Protein AF-A0A4Q5QZN5-F1 (afdb_monomer)

Radius of gyration: 30.24 Å; Cα contacts (8 Å, |Δi|>4): 70; chains: 1; bounding box: 46×25×93 Å

Nearest PDB structures (foldseek):
  8pv3-assembly1_Cg  TM=3.452E-01  e=2.724E+00  Thermochaetoides thermophila DSM 1495
  8i9r-assembly1_Cx  TM=2.740E-01  e=1.418E+00  Thermochaetoides thermophila DSM 1495
  5by8-assembly1_B  TM=2.712E-01  e=5.231E+00  Aspergillus nidulans FGSC A4

Sequence (103 aa):
MKKNLLIISAVITSIFIVVSCSTTQPDKQALTEITKDSLERRGEYLVAMMGCNDCHTPMKMTPQGPAKDLDRMLSGHPAEMPVFPFDTSTTKNWVLFNMSGTA

Foldseek 3Di:
DVVVVVVVVVVVVVVVVVVVVPPPPVPPPVPPPCDPVVVVVVVVVCCVPVCLQQAQFFWDQDPVGTDGDPVRGSVADDPPDDDDDDPPVQVVPDDDADPRSGD

Mean predicted aligned error: 12.54 Å

Secondary structure (DSSP, 8-state):
-HHHHHHHHHHHHHHHHHHHHH-------------HHHHHHHHHHHHHHTTHHHHHS-EEEETTEEEE-GGGTT--S-TTS------TTGGGT-----TTS--

Solvent-accessible surface area (backbone atoms only — not comparable to full-atom values): 6303 Å² total; per-residue (Å²): 111,69,70,60,53,52,52,51,52,52,50,53,53,51,51,52,54,54,52,61,70,63,68,63,68,78,76,76,65,72,75,72,75,87,40,71,68,58,50,50,53,50,48,52,51,48,51,67,72,68,52,51,53,65,52,20,17,27,42,40,82,48,100,92,40,76,40,73,31,72,96,40,58,66,64,31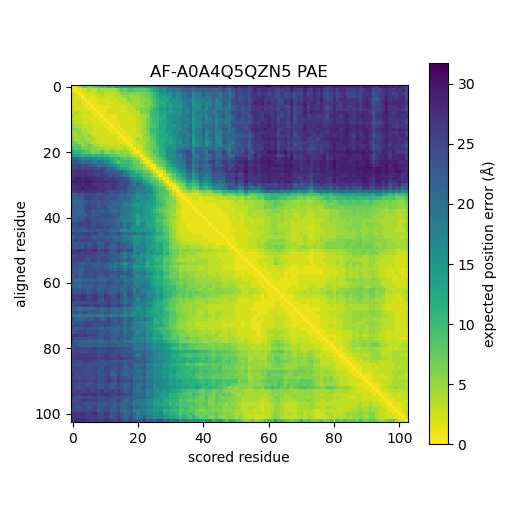,55,59,87,86,58,79,84,70,93,71,67,70,76,53,61,77,83,44,89,68,61,42,97,35,44,23,83

pLDDT: mean 86.09, std 10.44, range [54.97, 97.69]

Structure (mmCIF, N/CA/C/O backbone):
data_AF-A0A4Q5QZN5-F1
#
_entry.id   AF-A0A4Q5QZN5-F1
#
loop_
_atom_site.group_PDB
_atom_site.id
_atom_site.type_symbol
_atom_site.label_atom_id
_atom_site.label_alt_id
_atom_site.label_comp_id
_atom_site.label_asym_id
_atom_site.label_entity_id
_atom_site.label_seq_id
_atom_site.pdbx_PDB_ins_code
_atom_site.Cartn_x
_atom_site.Cartn_y
_atom_site.Cartn_z
_atom_site.occupancy
_atom_site.B_iso_or_equiv
_atom_site.auth_seq_id
_atom_site.auth_comp_id
_atom_site.auth_asym_id
_atom_site.auth_atom_id
_atom_site.pdbx_PDB_model_num
ATOM 1 N N . MET A 1 1 ? -4.689 8.653 75.729 1.00 61.62 1 MET A N 1
ATOM 2 C CA . MET A 1 1 ? -5.676 9.097 74.712 1.00 61.62 1 MET A CA 1
ATOM 3 C C . MET A 1 1 ? -5.047 9.329 73.336 1.00 61.62 1 MET A C 1
ATOM 5 O O . MET A 1 1 ? -5.487 8.693 72.391 1.00 61.62 1 MET A O 1
ATOM 9 N N . LYS A 1 2 ? -3.979 10.137 73.206 1.00 70.06 2 LYS A N 1
ATOM 10 C CA . LYS A 1 2 ? -3.307 10.412 71.912 1.00 70.06 2 LYS A CA 1
ATOM 11 C C . LYS A 1 2 ? -2.753 9.163 71.197 1.00 70.06 2 LYS A C 1
ATOM 13 O O . LYS A 1 2 ? -2.913 9.036 69.994 1.00 70.06 2 LYS A O 1
ATOM 18 N N . LYS A 1 3 ? -2.181 8.202 71.937 1.00 72.94 3 LYS A N 1
ATOM 19 C CA . LYS A 1 3 ? -1.687 6.923 71.384 1.00 72.94 3 LYS A CA 1
ATOM 20 C C . LYS A 1 3 ? -2.808 6.071 70.766 1.00 72.94 3 LYS A C 1
ATOM 22 O O . LYS A 1 3 ? -2.631 5.533 69.683 1.00 72.94 3 LYS A O 1
ATOM 27 N N . ASN A 1 4 ? -3.976 6.017 71.407 1.00 73.25 4 ASN A N 1
ATOM 28 C CA . ASN A 1 4 ? -5.136 5.288 70.884 1.00 73.25 4 ASN A CA 1
ATOM 29 C C . ASN A 1 4 ? -5.721 6.001 69.653 1.00 73.25 4 ASN A C 1
ATOM 31 O O . ASN A 1 4 ? -6.114 5.337 68.704 1.00 73.25 4 ASN A O 1
ATOM 35 N N . LEU A 1 5 ? -5.697 7.340 69.629 1.00 80.06 5 LEU A N 1
ATOM 36 C CA . LEU A 1 5 ? -6.122 8.137 68.473 1.00 80.06 5 LEU A CA 1
ATOM 37 C C . LEU A 1 5 ? -5.212 7.921 67.247 1.00 80.06 5 LEU A C 1
ATOM 39 O O . LEU A 1 5 ? -5.707 7.808 66.129 1.00 80.06 5 LEU A O 1
ATOM 43 N N . LEU A 1 6 ? -3.896 7.800 67.456 1.00 81.31 6 LEU A N 1
ATOM 44 C CA . LEU A 1 6 ? -2.935 7.497 66.387 1.00 81.31 6 LEU A CA 1
ATOM 45 C C . LEU A 1 6 ? -3.117 6.081 65.820 1.00 81.31 6 LEU A C 1
ATOM 47 O O . LEU A 1 6 ? -3.056 5.902 64.608 1.00 81.31 6 LEU A O 1
ATOM 51 N N . ILE A 1 7 ? -3.396 5.091 66.675 1.00 86.25 7 ILE A N 1
ATOM 52 C CA . ILE A 1 7 ? -3.657 3.709 66.239 1.00 86.25 7 ILE A CA 1
ATOM 53 C C . ILE A 1 7 ? -4.953 3.636 65.419 1.00 86.25 7 ILE A C 1
ATOM 55 O O . ILE A 1 7 ? -4.971 3.010 64.364 1.00 86.25 7 ILE A O 1
ATOM 59 N N . ILE A 1 8 ? -6.014 4.324 65.851 1.00 88.56 8 ILE A N 1
ATOM 60 C CA . ILE A 1 8 ? -7.290 4.363 65.119 1.00 88.56 8 ILE A CA 1
ATOM 61 C C . ILE A 1 8 ? -7.110 5.016 63.738 1.00 88.56 8 ILE A C 1
ATOM 63 O O . ILE A 1 8 ? -7.591 4.477 62.746 1.00 88.56 8 ILE A O 1
ATOM 67 N N . SER A 1 9 ? -6.361 6.120 63.649 1.00 84.81 9 SER A N 1
ATOM 68 C CA . SER A 1 9 ? -6.062 6.787 62.371 1.00 84.81 9 SER A CA 1
ATOM 69 C C . SER A 1 9 ? -5.286 5.884 61.399 1.00 84.81 9 SER A C 1
ATOM 71 O O . SER A 1 9 ? -5.635 5.785 60.220 1.00 84.81 9 SER A O 1
ATOM 73 N N . ALA A 1 10 ? -4.281 5.155 61.894 1.00 88.06 10 ALA A N 1
ATOM 74 C CA . ALA A 1 10 ? -3.501 4.222 61.081 1.00 88.06 10 ALA A CA 1
ATOM 75 C C . ALA A 1 10 ? -4.353 3.051 60.557 1.00 88.06 10 ALA A C 1
ATOM 77 O O . ALA A 1 10 ? -4.235 2.675 59.391 1.00 88.06 10 ALA A O 1
ATOM 78 N N . VAL A 1 11 ? -5.254 2.515 61.388 1.00 91.06 11 VAL A N 1
AT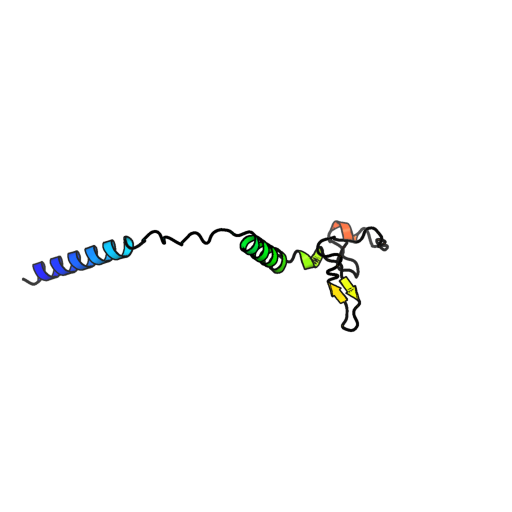OM 79 C CA . VAL A 1 11 ? -6.168 1.429 60.999 1.00 91.06 11 VAL A CA 1
ATOM 80 C C . VAL A 1 11 ? -7.176 1.903 59.952 1.00 91.06 11 VAL A C 1
ATOM 82 O O . VAL A 1 11 ? -7.369 1.223 58.949 1.00 91.06 11 VAL A O 1
ATOM 85 N N . ILE A 1 12 ? -7.763 3.092 60.121 1.00 89.56 12 ILE A N 1
ATOM 86 C CA . ILE A 1 12 ? -8.708 3.666 59.147 1.00 89.56 12 ILE A CA 1
ATOM 87 C C . ILE A 1 12 ? -8.021 3.917 57.801 1.00 89.56 12 ILE A C 1
ATOM 89 O O . ILE A 1 12 ? -8.571 3.572 56.757 1.00 89.56 12 ILE A O 1
ATOM 93 N N . THR A 1 13 ? -6.801 4.458 57.821 1.00 85.81 13 THR A N 1
ATOM 94 C CA . THR A 1 13 ? -6.019 4.717 56.603 1.00 85.81 13 THR A CA 1
ATOM 95 C C . THR A 1 13 ? -5.669 3.414 55.885 1.00 85.81 13 THR A C 1
ATOM 97 O O . THR A 1 13 ? -5.815 3.319 54.670 1.00 85.81 13 THR A O 1
ATOM 100 N N . SER A 1 14 ? -5.271 2.381 56.633 1.00 83.06 14 SER A N 1
ATOM 101 C CA . SER A 1 14 ? -4.990 1.057 56.076 1.00 83.06 14 SER A CA 1
ATOM 102 C C . SER A 1 14 ? -6.231 0.443 55.425 1.00 83.06 14 SER A C 1
ATOM 104 O O . SER A 1 14 ? -6.144 0.014 54.279 1.00 83.06 14 SER A O 1
ATOM 106 N N . ILE A 1 15 ? -7.392 0.485 56.089 1.00 84.44 15 ILE A N 1
ATOM 107 C CA . ILE A 1 15 ? -8.666 -0.020 55.547 1.00 84.44 15 ILE A CA 1
ATOM 108 C C . ILE A 1 15 ? -9.049 0.715 54.255 1.00 84.44 15 ILE A C 1
ATOM 110 O O . ILE A 1 15 ? -9.439 0.072 53.282 1.00 84.44 15 ILE A O 1
ATOM 114 N N . PHE A 1 16 ? -8.883 2.040 54.209 1.00 82.88 16 PHE A N 1
ATOM 115 C CA . PHE A 1 16 ? -9.162 2.838 53.011 1.00 82.88 16 PHE A CA 1
ATOM 116 C C . PHE A 1 16 ? -8.301 2.419 51.810 1.00 82.88 16 PHE A C 1
ATOM 118 O O . PHE A 1 16 ? -8.803 2.325 50.691 1.00 82.88 16 PHE A O 1
ATOM 125 N N . ILE A 1 17 ? -7.021 2.109 52.042 1.00 83.19 17 ILE A N 1
ATOM 126 C CA . ILE A 1 17 ? -6.107 1.630 50.996 1.00 83.19 17 ILE A CA 1
ATOM 127 C C . ILE A 1 17 ? -6.558 0.262 50.462 1.00 83.19 17 ILE A C 1
ATOM 129 O O . ILE A 1 17 ? -6.574 0.058 49.247 1.00 83.19 17 ILE A O 1
ATOM 133 N N . VAL A 1 18 ? -6.982 -0.663 51.336 1.00 81.62 18 VAL A N 1
ATOM 134 C CA . VAL A 1 18 ? -7.444 -1.995 50.897 1.00 81.62 18 VAL A CA 1
ATOM 135 C C . VAL A 1 18 ? -8.742 -1.903 50.081 1.00 81.62 18 VAL A C 1
ATOM 137 O O . VAL A 1 18 ? -8.884 -2.600 49.075 1.00 81.62 18 VAL A O 1
ATOM 140 N N . VAL A 1 19 ? -9.671 -1.015 50.456 1.00 82.06 19 VAL A N 1
ATOM 141 C CA . VAL A 1 19 ? -10.940 -0.803 49.728 1.00 82.06 19 VAL A CA 1
ATOM 142 C C . VAL A 1 19 ? -10.711 -0.166 48.352 1.00 82.06 19 VAL A C 1
ATOM 144 O O . VAL A 1 19 ? -11.333 -0.596 47.376 1.00 82.06 19 VAL A O 1
ATOM 147 N N . SER A 1 20 ? -9.777 0.786 48.235 1.00 79.12 20 SER A N 1
ATOM 148 C CA . SER A 1 20 ? -9.406 1.373 46.938 1.00 79.12 20 SER A CA 1
ATOM 149 C C . SER A 1 20 ? -8.741 0.366 45.998 1.00 79.12 20 SER A C 1
ATOM 151 O O . SER A 1 20 ? -9.040 0.370 44.810 1.00 79.12 20 SER A O 1
ATOM 153 N N . CYS A 1 21 ? -7.897 -0.540 46.504 1.00 73.94 21 CYS A N 1
ATOM 154 C CA . CYS A 1 21 ? -7.314 -1.600 45.670 1.00 73.94 21 CYS A CA 1
ATOM 155 C C . CYS A 1 21 ? -8.332 -2.675 45.254 1.00 73.94 21 CYS A C 1
ATOM 157 O O . CYS A 1 21 ? -8.156 -3.320 44.224 1.00 73.94 21 CYS A O 1
ATOM 159 N N . SER A 1 22 ? -9.396 -2.877 46.038 1.00 68.06 22 SER A N 1
ATOM 160 C CA . SER A 1 22 ? -10.385 -3.938 45.790 1.00 68.06 22 SER A CA 1
ATOM 161 C C . SER A 1 22 ? -11.555 -3.488 44.908 1.00 68.06 22 SER A C 1
ATOM 163 O O . SER A 1 22 ? -12.289 -4.327 44.393 1.00 68.06 22 SER A O 1
ATOM 165 N N . THR A 1 23 ? -11.706 -2.180 44.668 1.00 62.69 23 THR A N 1
ATOM 166 C CA . THR A 1 23 ? -12.633 -1.629 43.661 1.00 62.69 23 THR A CA 1
ATOM 167 C C . THR A 1 23 ? -12.013 -1.728 42.266 1.00 62.69 23 THR A C 1
ATOM 169 O O . THR A 1 23 ? -11.862 -0.755 41.541 1.00 62.69 23 THR A O 1
ATOM 172 N N . THR A 1 24 ? -11.644 -2.943 41.869 1.00 61.94 24 THR A N 1
ATOM 173 C CA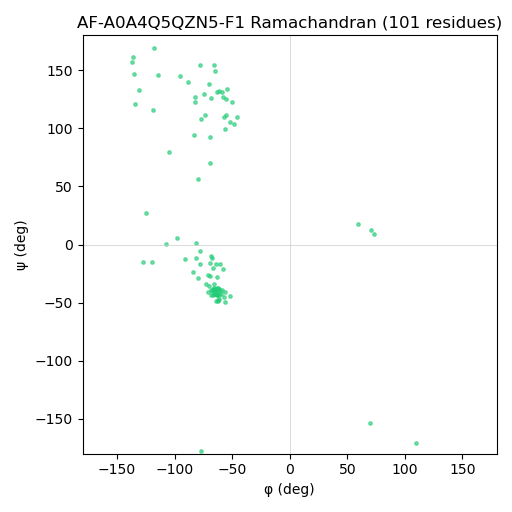 . THR A 1 24 ? -11.626 -3.300 40.452 1.00 61.94 24 THR A CA 1
ATOM 174 C C . THR A 1 24 ? -12.851 -4.170 40.260 1.00 61.94 24 THR A C 1
ATOM 176 O O . THR A 1 24 ? -12.789 -5.396 40.312 1.00 61.94 24 THR A O 1
ATOM 179 N N . GLN A 1 25 ? -14.013 -3.527 40.140 1.00 64.81 25 GLN A N 1
ATOM 180 C CA . GLN A 1 25 ? -15.164 -4.214 39.576 1.00 64.81 25 GLN A CA 1
ATOM 181 C C . GLN A 1 25 ? -14.682 -4.710 38.207 1.00 64.81 25 GLN A C 1
ATOM 183 O O . GLN A 1 25 ? -14.143 -3.886 37.462 1.00 64.81 25 GLN A O 1
ATOM 188 N N . PRO A 1 26 ? -14.773 -6.014 37.878 1.00 58.34 26 PRO A N 1
ATOM 189 C CA . PRO A 1 26 ? -14.581 -6.419 36.502 1.00 58.34 26 PRO A CA 1
ATOM 190 C C . PRO A 1 26 ? -15.627 -5.616 35.759 1.00 58.34 26 PRO A C 1
ATOM 192 O O . PRO A 1 26 ? -16.826 -5.785 36.005 1.00 58.34 26 PRO A O 1
ATOM 195 N N . ASP A 1 27 ? -15.155 -4.643 34.988 1.00 58.97 27 ASP A N 1
ATOM 196 C CA . ASP A 1 27 ? -15.985 -3.863 34.109 1.00 58.97 27 ASP A CA 1
ATOM 197 C C . ASP A 1 27 ? -16.722 -4.929 33.311 1.00 58.97 27 ASP A C 1
ATOM 199 O O . ASP A 1 27 ? -16.129 -5.650 32.503 1.00 58.97 27 ASP A O 1
ATOM 203 N N . LYS A 1 28 ? -18.006 -5.134 33.629 1.00 54.97 28 LYS A N 1
ATOM 204 C CA . LYS A 1 28 ? -18.922 -5.794 32.717 1.00 54.97 28 LYS A CA 1
ATOM 205 C C . LYS A 1 28 ? -19.070 -4.776 31.603 1.00 54.97 28 LYS A C 1
ATOM 207 O O . LYS A 1 28 ? -20.118 -4.154 31.467 1.00 54.97 28 LYS A O 1
ATOM 212 N N . GLN A 1 29 ? -17.992 -4.601 30.839 1.00 57.66 29 GLN A N 1
ATOM 213 C CA . GLN A 1 29 ? -18.051 -4.179 29.470 1.00 57.66 29 GLN A CA 1
ATOM 214 C C . GLN A 1 29 ? -19.096 -5.117 28.918 1.00 57.66 29 GLN A C 1
ATOM 216 O O . GLN A 1 29 ? -18.882 -6.330 28.829 1.00 57.66 29 GLN A O 1
ATOM 221 N N . ALA A 1 30 ? -20.296 -4.573 28.722 1.00 59.72 30 ALA A N 1
ATOM 222 C CA . ALA A 1 30 ? -21.262 -5.186 27.853 1.00 59.72 30 ALA A CA 1
ATOM 223 C C . ALA A 1 30 ? -20.430 -5.527 26.627 1.00 59.72 30 ALA A C 1
ATOM 225 O O . ALA A 1 30 ? -19.862 -4.618 26.022 1.00 59.72 30 ALA A O 1
ATOM 226 N N . LEU A 1 31 ? -20.196 -6.823 26.407 1.00 63.03 31 LEU A N 1
ATOM 227 C CA . LEU A 1 31 ? -19.472 -7.293 25.246 1.00 63.03 31 LEU A CA 1
ATOM 228 C C . LEU A 1 31 ? -20.269 -6.716 24.095 1.00 63.03 31 LEU A C 1
ATOM 230 O O . LEU A 1 31 ? -21.367 -7.198 23.819 1.00 63.03 31 LEU A O 1
ATOM 234 N N . THR A 1 32 ? -19.790 -5.607 23.533 1.00 67.88 32 THR A N 1
ATOM 235 C CA . THR A 1 32 ? -20.377 -5.031 22.342 1.00 67.88 32 THR A CA 1
ATOM 236 C C . THR A 1 32 ? -20.344 -6.183 21.369 1.00 67.88 32 THR A C 1
ATOM 238 O O . THR A 1 32 ? -19.260 -6.694 21.073 1.00 67.88 32 THR A O 1
ATOM 241 N N . GLU A 1 33 ? -21.523 -6.696 21.020 1.00 79.56 33 GLU A N 1
ATOM 242 C CA . GLU A 1 33 ? -21.626 -7.857 20.156 1.00 79.56 33 GLU A CA 1
ATOM 243 C C . GLU A 1 33 ? -20.753 -7.567 18.939 1.00 79.56 33 GLU A C 1
ATOM 245 O O . GLU A 1 33 ? -20.887 -6.508 18.319 1.00 79.56 33 GLU A O 1
ATOM 250 N N . ILE A 1 34 ? -19.775 -8.437 18.674 1.00 88.25 34 ILE A N 1
ATOM 251 C CA . ILE A 1 34 ? -18.857 -8.240 17.559 1.00 88.25 34 ILE A CA 1
ATOM 252 C C . ILE A 1 34 ? -19.682 -8.447 16.295 1.00 88.25 34 ILE A C 1
ATOM 254 O O . ILE A 1 34 ? -19.875 -9.566 15.823 1.00 88.25 34 ILE A O 1
ATOM 258 N N . THR A 1 35 ? -20.215 -7.352 15.769 1.00 93.88 35 THR A N 1
ATOM 259 C CA . THR A 1 35 ? -20.967 -7.359 14.525 1.00 93.88 35 THR A CA 1
ATOM 260 C C . THR A 1 35 ? -19.993 -7.430 13.357 1.00 93.88 35 THR A C 1
ATOM 262 O O . THR A 1 35 ? -18.854 -6.961 13.439 1.00 93.88 35 THR A O 1
ATOM 265 N N . LYS A 1 36 ? -20.452 -7.967 12.226 1.00 94.94 36 LYS A N 1
ATOM 266 C CA . LYS A 1 36 ? -19.691 -7.943 10.971 1.00 94.94 36 LYS A CA 1
ATOM 267 C C . LYS A 1 36 ? -19.220 -6.526 10.616 1.00 94.94 36 LYS A C 1
ATOM 269 O O . LYS A 1 36 ? -18.055 -6.324 10.305 1.00 94.94 36 LYS A O 1
ATOM 274 N N . ASP A 1 37 ? -20.112 -5.556 10.752 1.00 95.38 37 ASP A N 1
ATOM 275 C CA . ASP A 1 37 ? -19.856 -4.137 10.503 1.00 95.38 37 ASP A CA 1
ATOM 276 C C . ASP A 1 37 ? -18.771 -3.561 11.444 1.00 95.38 37 ASP A C 1
ATOM 278 O O . ASP A 1 37 ? -17.900 -2.808 11.006 1.00 95.38 37 ASP A O 1
ATOM 282 N N . SER A 1 38 ? -18.729 -3.989 12.714 1.00 94.62 38 SER A N 1
ATOM 283 C CA . SER A 1 38 ? -17.640 -3.620 13.633 1.00 94.62 38 SER A CA 1
ATOM 284 C C . SER A 1 38 ? -16.281 -4.197 13.211 1.00 94.62 38 SER A C 1
ATOM 286 O O . SER A 1 38 ? -15.262 -3.511 13.313 1.00 94.62 38 SER A O 1
ATOM 288 N N . LEU A 1 39 ? -16.260 -5.428 12.685 1.00 95.75 39 LEU A N 1
ATOM 289 C CA . LEU A 1 39 ? -15.045 -6.073 12.183 1.00 95.75 39 LEU A CA 1
ATOM 290 C C . LEU A 1 39 ? -14.558 -5.440 10.882 1.00 95.75 39 LEU A C 1
ATOM 292 O O . LEU A 1 39 ? -13.358 -5.224 10.733 1.00 95.75 39 LEU A O 1
ATOM 296 N N . GLU A 1 40 ? -15.467 -5.107 9.968 1.00 95.75 40 GLU A N 1
ATOM 297 C CA . GLU A 1 40 ? -15.138 -4.437 8.708 1.00 95.75 40 GLU A CA 1
ATOM 298 C C . GLU A 1 40 ? -14.522 -3.059 8.965 1.00 95.75 40 GLU A C 1
ATOM 300 O O . GLU A 1 40 ? -13.422 -2.795 8.482 1.00 95.75 40 GLU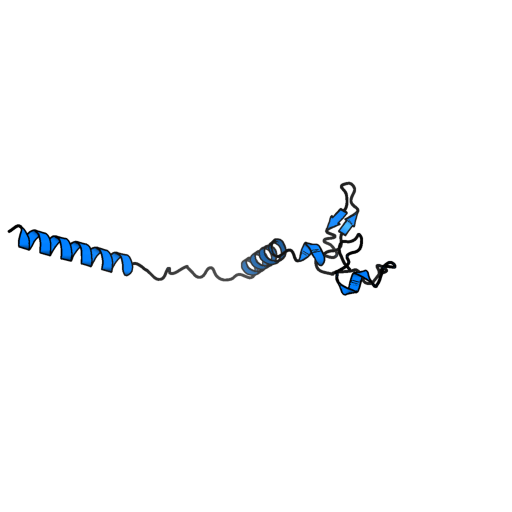 A O 1
ATOM 305 N N . ARG A 1 41 ? -15.131 -2.229 9.829 1.00 95.38 41 ARG A N 1
ATOM 306 C CA . ARG A 1 41 ? -14.536 -0.933 10.218 1.00 95.38 41 ARG A CA 1
ATOM 307 C C . ARG A 1 41 ? -13.191 -1.088 10.911 1.00 95.38 41 ARG A C 1
ATOM 309 O O . ARG A 1 41 ? -12.275 -0.294 10.695 1.00 95.38 41 ARG A O 1
ATOM 316 N N . ARG A 1 42 ? -13.049 -2.110 11.758 1.00 94.25 42 ARG A N 1
ATOM 317 C CA . ARG A 1 42 ? -11.771 -2.407 12.409 1.00 94.25 42 ARG A CA 1
ATOM 318 C C . ARG A 1 42 ? -10.708 -2.801 11.382 1.00 94.25 42 ARG A C 1
ATOM 320 O O . ARG A 1 42 ? -9.572 -2.347 11.506 1.00 94.25 42 ARG A O 1
ATOM 327 N N . GLY A 1 43 ? -11.070 -3.614 10.394 1.00 93.06 43 GLY A N 1
ATOM 328 C CA . GLY A 1 43 ? -10.202 -4.013 9.289 1.00 93.06 43 GLY A CA 1
ATOM 329 C C . GLY A 1 43 ? -9.772 -2.823 8.437 1.00 93.06 43 GLY A C 1
ATOM 330 O O . GLY A 1 43 ? -8.578 -2.646 8.210 1.00 93.06 43 GLY A O 1
ATOM 331 N N . GLU A 1 44 ? -10.716 -1.964 8.051 1.00 92.12 44 GLU A N 1
ATOM 332 C CA . GLU A 1 44 ? -10.448 -0.731 7.302 1.00 92.12 44 GLU A CA 1
ATOM 333 C C . GLU A 1 44 ? -9.447 0.165 8.041 1.00 92.12 44 GLU A C 1
ATOM 335 O O . GLU A 1 44 ? -8.428 0.559 7.474 1.00 92.12 44 GLU A O 1
ATOM 340 N N . TYR A 1 45 ? -9.673 0.408 9.337 1.00 94.00 45 TYR A N 1
ATOM 341 C CA . TYR A 1 45 ? -8.749 1.179 10.169 1.00 94.00 45 TYR A CA 1
ATOM 342 C C . TYR A 1 45 ? -7.339 0.573 10.184 1.00 94.00 45 TYR A C 1
ATOM 344 O O . TYR A 1 45 ? -6.350 1.295 10.064 1.00 94.00 45 TYR A O 1
ATOM 352 N N . LEU A 1 46 ? -7.228 -0.749 10.344 1.00 93.69 46 LEU A N 1
ATOM 353 C CA . LEU A 1 46 ? -5.931 -1.423 10.398 1.00 93.69 46 LEU A CA 1
ATOM 354 C C . LEU A 1 46 ? -5.180 -1.284 9.072 1.00 93.69 46 LEU A C 1
ATOM 356 O O . LEU A 1 46 ? -4.026 -0.866 9.069 1.00 93.69 46 LEU A O 1
ATOM 360 N N . VAL A 1 47 ? -5.848 -1.561 7.954 1.00 91.00 47 VAL A N 1
ATOM 361 C CA . VAL A 1 47 ? -5.261 -1.461 6.610 1.00 91.00 47 VAL A CA 1
ATOM 362 C C . VAL A 1 47 ? -4.854 -0.023 6.276 1.00 91.00 47 VAL A C 1
ATOM 364 O O . VAL A 1 47 ? -3.814 0.192 5.647 1.00 91.00 47 VAL A O 1
ATOM 367 N N . ALA A 1 48 ? -5.637 0.968 6.711 1.00 88.19 48 ALA A N 1
ATOM 368 C CA . ALA A 1 48 ? -5.321 2.378 6.514 1.00 88.19 48 ALA A CA 1
ATOM 369 C C . ALA A 1 48 ? -4.094 2.820 7.330 1.00 88.19 48 ALA A C 1
ATOM 371 O O . ALA A 1 48 ? -3.226 3.514 6.806 1.00 88.19 48 ALA A O 1
ATOM 372 N N . MET A 1 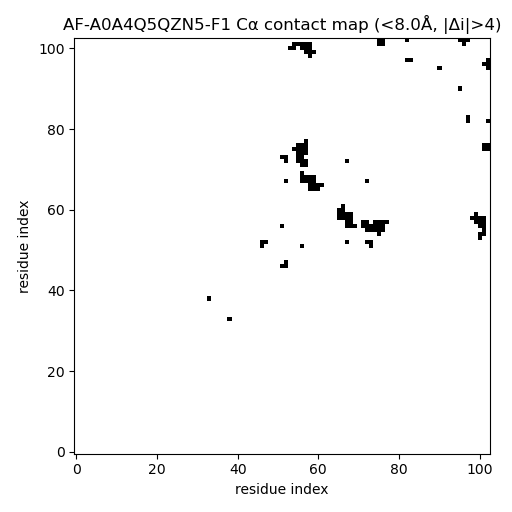49 ? -3.997 2.400 8.595 1.00 93.62 49 MET A N 1
ATOM 373 C CA . MET A 1 49 ? -2.955 2.866 9.519 1.00 93.62 49 MET A CA 1
ATOM 374 C C . MET A 1 49 ? -1.630 2.101 9.401 1.00 93.62 49 MET A C 1
ATOM 376 O O . MET A 1 49 ? -0.590 2.628 9.782 1.00 93.62 49 MET A O 1
ATOM 380 N N . MET A 1 50 ? -1.642 0.867 8.893 1.00 92.12 50 MET A N 1
ATOM 381 C CA . MET A 1 50 ? -0.444 0.019 8.789 1.00 92.12 50 MET A CA 1
ATOM 382 C C . MET A 1 50 ? 0.443 0.327 7.573 1.00 92.12 50 MET A C 1
ATOM 384 O O . MET A 1 50 ? 1.443 -0.355 7.367 1.00 92.12 50 MET A O 1
ATOM 388 N N . GLY A 1 51 ? 0.091 1.321 6.750 1.00 89.06 51 GLY A N 1
ATOM 389 C CA . GLY A 1 51 ? 0.898 1.722 5.590 1.00 89.06 51 GLY A CA 1
ATOM 390 C C . GLY A 1 51 ? 0.908 0.705 4.443 1.00 89.06 51 GLY A C 1
ATOM 391 O O . GLY A 1 51 ? 1.697 0.832 3.511 1.00 89.06 51 GLY A O 1
ATOM 392 N N . CYS A 1 52 ? 0.024 -0.302 4.452 1.00 90.00 52 CYS A N 1
ATOM 393 C CA . CYS A 1 52 ? -0.018 -1.334 3.405 1.00 90.00 52 CYS A CA 1
ATOM 394 C C . CYS A 1 52 ? -0.182 -0.718 2.008 1.00 90.00 52 CYS A C 1
ATOM 396 O O . CYS A 1 52 ? 0.473 -1.115 1.048 1.00 90.00 52 CYS A O 1
ATOM 398 N N . ASN A 1 53 ? -1.029 0.306 1.918 1.00 91.12 53 ASN A N 1
ATOM 399 C CA . ASN A 1 53 ? -1.323 1.013 0.679 1.00 91.12 53 ASN A CA 1
ATOM 400 C C . ASN A 1 53 ? -0.145 1.818 0.113 1.00 91.12 53 ASN A C 1
ATOM 402 O O . ASN A 1 53 ? -0.258 2.299 -1.009 1.00 91.12 53 ASN A O 1
ATOM 406 N N . ASP A 1 54 ? 0.938 2.022 0.860 1.00 88.81 54 ASP A N 1
ATOM 407 C CA . ASP A 1 54 ? 2.048 2.863 0.403 1.00 88.81 54 ASP A CA 1
ATOM 408 C C . ASP A 1 54 ? 2.963 2.118 -0.576 1.00 88.81 54 ASP A C 1
ATOM 410 O O . ASP A 1 54 ? 3.513 2.740 -1.478 1.00 88.81 54 ASP A O 1
ATOM 414 N N . CYS A 1 55 ? 3.044 0.786 -0.452 1.00 88.12 55 CYS A N 1
ATOM 415 C CA . CYS A 1 55 ? 3.843 -0.079 -1.330 1.00 88.12 55 CYS A CA 1
ATOM 416 C C . CYS A 1 55 ? 3.016 -1.133 -2.091 1.00 88.12 55 CYS A C 1
ATOM 418 O O . CYS A 1 55 ? 3.530 -1.740 -3.028 1.00 88.12 55 CYS A O 1
ATOM 420 N N . HIS A 1 56 ? 1.763 -1.398 -1.694 1.00 91.62 56 HIS A N 1
ATOM 421 C CA . HIS A 1 56 ? 0.907 -2.409 -2.340 1.00 91.62 56 HIS A CA 1
ATOM 422 C C . HIS A 1 56 ? -0.225 -1.833 -3.194 1.00 91.62 56 HIS A C 1
ATOM 424 O O . HIS A 1 56 ? -0.980 -2.606 -3.777 1.00 91.62 56 HIS A O 1
ATOM 430 N N . THR A 1 57 ? -0.353 -0.512 -3.305 1.00 93.94 57 THR A N 1
ATOM 431 C CA . THR A 1 57 ? -1.369 0.109 -4.165 1.00 93.94 57 THR A CA 1
ATOM 432 C C . THR A 1 57 ? -0.672 0.952 -5.229 1.00 93.94 57 THR A C 1
ATOM 434 O O . THR A 1 57 ? -0.012 1.928 -4.867 1.00 93.94 57 THR A O 1
ATOM 437 N N . PRO A 1 58 ? -0.790 0.602 -6.524 1.00 94.62 58 PRO A N 1
ATOM 438 C CA . PRO A 1 58 ? -0.142 1.353 -7.586 1.00 94.62 58 PRO A CA 1
ATOM 439 C C . PRO A 1 58 ? -0.709 2.767 -7.680 1.00 94.62 58 PRO A C 1
ATOM 441 O O . PRO A 1 58 ? -1.879 3.021 -7.390 1.00 94.62 58 PRO A O 1
ATOM 444 N N . MET A 1 59 ? 0.133 3.701 -8.102 1.00 93.81 59 MET A N 1
ATOM 445 C CA . MET A 1 59 ? -0.252 5.081 -8.363 1.00 93.81 59 MET A CA 1
ATOM 446 C C . MET A 1 59 ? -0.734 5.240 -9.808 1.00 93.81 59 MET A C 1
ATOM 448 O O . MET A 1 59 ? -0.127 4.715 -10.743 1.00 93.81 59 MET A O 1
ATOM 452 N N . LYS A 1 60 ? -1.788 6.037 -9.998 1.00 92.38 60 LYS A N 1
ATOM 453 C CA . LYS A 1 60 ? -2.245 6.545 -11.295 1.00 92.38 60 LYS A CA 1
ATOM 454 C C . LYS A 1 60 ? -2.100 8.061 -11.361 1.00 92.38 60 LYS A C 1
ATOM 456 O O . LYS A 1 60 ? -2.268 8.760 -10.364 1.00 92.38 60 LYS A O 1
ATOM 461 N N . MET A 1 61 ? -1.792 8.583 -12.545 1.00 93.56 61 MET A N 1
ATOM 462 C CA . MET A 1 61 ? -1.713 10.027 -12.759 1.00 93.56 61 MET A CA 1
ATOM 463 C C . MET A 1 61 ? -3.111 10.645 -12.801 1.00 93.56 61 MET A C 1
ATOM 465 O O . MET A 1 61 ? -3.975 10.201 -13.554 1.00 93.56 61 MET A O 1
ATOM 469 N N . THR A 1 62 ? -3.311 11.700 -12.016 1.00 94.69 62 THR A N 1
ATOM 470 C CA . THR A 1 62 ? -4.517 12.538 -12.006 1.00 94.69 62 THR A CA 1
ATOM 471 C C . THR A 1 62 ? -4.155 13.974 -12.408 1.00 94.69 62 THR A C 1
ATOM 473 O O . THR A 1 62 ? -2.967 14.315 -12.435 1.00 94.69 62 THR A O 1
ATOM 476 N N . PRO A 1 63 ? -5.133 14.860 -12.674 1.00 97.69 63 PRO A N 1
ATOM 477 C CA . PRO A 1 63 ? -4.855 16.277 -12.916 1.00 97.69 63 PRO A CA 1
ATOM 478 C C . PRO A 1 63 ? -4.119 16.983 -11.761 1.00 97.69 63 PRO A C 1
ATOM 480 O O . PRO A 1 63 ? -3.487 18.010 -11.984 1.00 97.69 63 PRO A O 1
ATOM 483 N N . GLN A 1 64 ? -4.178 16.439 -10.540 1.00 97.19 64 GLN A N 1
ATOM 484 C CA . GLN A 1 64 ? -3.491 16.956 -9.352 1.00 97.19 64 GLN A CA 1
ATOM 485 C C . GLN A 1 64 ? -2.162 16.231 -9.052 1.00 97.19 64 GLN A C 1
ATOM 487 O O . GLN A 1 64 ? -1.536 16.509 -8.033 1.00 97.19 64 GLN A O 1
ATOM 492 N N . GLY A 1 65 ? -1.714 15.322 -9.927 1.00 94.62 65 GLY A N 1
ATOM 493 C CA . GLY A 1 65 ? -0.503 14.512 -9.750 1.00 94.62 65 GLY A CA 1
ATOM 494 C C . GLY A 1 65 ? -0.787 13.024 -9.493 1.00 94.62 65 GLY A C 1
ATOM 495 O O . GLY A 1 65 ? -1.926 12.577 -9.657 1.00 94.62 65 GLY A O 1
ATOM 496 N N . PRO A 1 66 ? 0.237 12.224 -9.137 1.00 93.69 66 PRO A N 1
ATOM 497 C CA . PRO A 1 66 ? 0.063 10.812 -8.802 1.00 93.69 66 PRO A CA 1
ATOM 498 C C . PRO A 1 66 ? -0.858 10.626 -7.588 1.00 93.69 66 PRO A C 1
ATOM 500 O O . PRO A 1 66 ? -0.668 11.267 -6.557 1.00 93.69 66 PRO A O 1
ATOM 503 N N . ALA A 1 67 ? -1.831 9.725 -7.696 1.00 94.44 67 ALA A N 1
ATOM 504 C CA . ALA A 1 67 ? -2.707 9.317 -6.601 1.00 94.44 67 ALA A CA 1
ATOM 505 C C . ALA A 1 67 ? -2.904 7.795 -6.608 1.00 94.44 67 ALA A C 1
ATOM 507 O O . ALA A 1 67 ? -2.761 7.157 -7.649 1.00 94.44 67 ALA A O 1
ATOM 508 N N . LYS A 1 68 ? -3.263 7.212 -5.459 1.00 94.00 68 LYS A N 1
ATOM 509 C CA . LYS A 1 68 ? -3.506 5.766 -5.326 1.00 94.00 68 LYS A CA 1
ATOM 510 C C . LYS A 1 68 ? -4.622 5.311 -6.272 1.00 94.00 68 LYS A C 1
ATOM 512 O O . LYS A 1 68 ? -5.701 5.904 -6.308 1.00 94.00 68 LYS A O 1
ATOM 517 N N . ASP A 1 69 ? -4.371 4.243 -7.018 1.00 94.75 69 ASP A N 1
ATOM 518 C CA . ASP A 1 69 ? -5.369 3.599 -7.858 1.00 94.75 69 ASP A CA 1
ATOM 519 C C . ASP A 1 69 ? -6.225 2.636 -7.027 1.00 94.75 69 ASP A C 1
ATOM 521 O O . ASP A 1 69 ? -5.862 1.483 -6.801 1.00 94.75 69 ASP A O 1
ATOM 525 N N . LEU A 1 70 ? -7.369 3.124 -6.542 1.00 93.00 70 LEU A N 1
ATOM 526 C CA . LEU A 1 70 ? -8.260 2.347 -5.674 1.00 93.00 70 LEU A CA 1
ATOM 527 C C . LEU A 1 70 ? -8.912 1.149 -6.382 1.00 93.00 70 LEU A C 1
ATOM 529 O O . LEU A 1 70 ? -9.285 0.189 -5.713 1.00 93.00 70 LEU A O 1
ATOM 533 N N . ASP A 1 71 ? -8.970 1.150 -7.717 1.00 94.62 71 ASP A N 1
ATOM 534 C CA . ASP A 1 71 ? -9.444 0.000 -8.502 1.00 94.62 71 ASP A CA 1
ATOM 535 C C . ASP A 1 71 ? -8.459 -1.184 -8.431 1.00 94.62 71 ASP A C 1
ATOM 537 O O . ASP A 1 71 ? -8.797 -2.323 -8.751 1.00 94.62 71 ASP A O 1
ATOM 541 N N . ARG A 1 72 ? -7.228 -0.907 -7.988 1.00 94.00 72 ARG A N 1
ATOM 542 C CA . ARG A 1 72 ? -6.113 -1.844 -7.823 1.00 94.00 72 ARG A CA 1
ATOM 543 C C . ARG A 1 72 ? -5.570 -1.816 -6.390 1.00 94.00 72 ARG A C 1
ATOM 545 O O . ARG A 1 72 ? -4.395 -2.081 -6.144 1.00 94.00 72 ARG A O 1
ATOM 552 N N . MET A 1 73 ? -6.418 -1.466 -5.423 1.00 93.94 73 MET A N 1
ATOM 553 C CA . MET A 1 73 ? -6.014 -1.352 -4.024 1.00 93.94 73 MET A CA 1
ATOM 554 C C . ME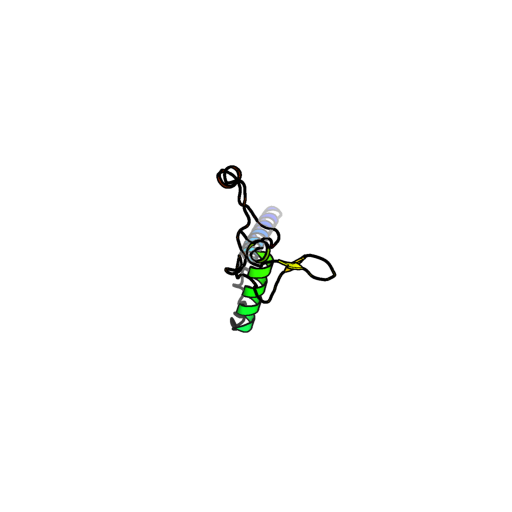T A 1 73 ? -5.444 -2.680 -3.509 1.00 93.94 73 MET A C 1
ATOM 556 O O . MET A 1 73 ? -6.086 -3.723 -3.620 1.00 93.94 73 MET A O 1
ATOM 560 N N . LEU A 1 74 ? -4.240 -2.633 -2.934 1.00 92.88 74 LEU A N 1
ATOM 561 C CA . LEU A 1 74 ? -3.498 -3.795 -2.431 1.00 92.88 74 LEU A CA 1
ATOM 562 C C . LEU A 1 74 ? -3.172 -4.880 -3.483 1.00 92.88 74 LEU A C 1
ATOM 564 O O . LEU A 1 74 ? -2.830 -6.000 -3.102 1.00 92.88 74 LEU A O 1
ATOM 568 N N . SER A 1 75 ? -3.233 -4.582 -4.788 1.00 93.88 75 SER A N 1
ATOM 569 C CA . SER A 1 75 ? -2.886 -5.556 -5.837 1.00 93.88 75 SER A CA 1
ATOM 570 C C . SER A 1 75 ? -1.379 -5.739 -6.041 1.00 93.88 75 SER A C 1
ATOM 572 O O . SER A 1 75 ? -0.961 -6.696 -6.686 1.00 93.88 75 SER A O 1
ATOM 574 N N . GLY A 1 76 ? -0.557 -4.809 -5.545 1.00 92.19 76 GLY A N 1
ATOM 575 C CA . GLY A 1 76 ? 0.863 -4.720 -5.881 1.00 92.19 76 GL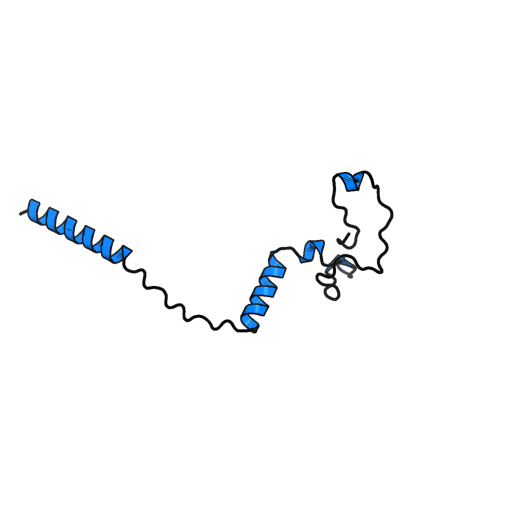Y A CA 1
ATOM 576 C C . GLY A 1 76 ? 1.101 -4.272 -7.328 1.00 92.19 76 GLY A C 1
ATOM 577 O O . GLY A 1 76 ? 0.273 -3.573 -7.917 1.00 92.19 76 GLY A O 1
ATOM 578 N N . HIS A 1 77 ? 2.245 -4.673 -7.890 1.00 92.06 77 HIS A N 1
ATOM 579 C CA . HIS A 1 77 ? 2.644 -4.307 -9.248 1.00 92.06 77 HIS A CA 1
ATOM 580 C C . HIS A 1 77 ? 1.752 -4.976 -10.308 1.00 92.06 77 HIS A C 1
ATOM 582 O O . HIS A 1 77 ? 1.628 -6.204 -10.296 1.00 92.06 77 HIS A O 1
ATOM 588 N N . PRO A 1 78 ? 1.147 -4.216 -11.240 1.00 91.44 78 PRO A N 1
ATOM 589 C CA . PRO A 1 78 ? 0.316 -4.795 -12.292 1.00 91.44 78 PRO A CA 1
ATOM 590 C C . PRO A 1 78 ? 1.105 -5.716 -13.225 1.00 91.44 78 PRO A C 1
ATOM 592 O O . PRO A 1 78 ? 2.133 -5.312 -13.758 1.00 91.44 78 PRO A O 1
ATOM 595 N N . ALA A 1 79 ? 0.592 -6.919 -13.491 1.00 90.81 79 ALA A N 1
ATOM 596 C CA . ALA A 1 79 ? 1.271 -7.904 -14.338 1.00 90.81 79 ALA A CA 1
ATOM 597 C C . ALA A 1 79 ? 1.457 -7.433 -15.793 1.00 90.81 79 ALA A C 1
ATOM 599 O O . ALA A 1 79 ? 2.393 -7.853 -16.468 1.00 90.81 79 ALA A O 1
ATOM 600 N N . GLU A 1 80 ? 0.573 -6.559 -16.281 1.00 90.12 80 GLU A N 1
ATOM 601 C CA . GLU A 1 80 ? 0.652 -5.986 -17.626 1.00 90.12 80 GLU A CA 1
ATOM 602 C C . GLU A 1 80 ? 1.624 -4.800 -17.712 1.00 90.12 80 GLU A C 1
ATOM 604 O O . GLU A 1 80 ? 1.939 -4.344 -18.813 1.00 90.12 80 GLU A O 1
ATOM 609 N N . MET A 1 81 ? 2.085 -4.270 -16.572 1.00 88.06 81 MET A N 1
ATOM 610 C CA . MET A 1 81 ? 3.075 -3.200 -16.548 1.00 88.06 81 MET A CA 1
ATOM 611 C C . MET A 1 81 ? 4.471 -3.816 -16.713 1.00 88.06 81 MET A C 1
ATOM 613 O O . MET A 1 81 ? 4.861 -4.678 -15.930 1.00 88.06 81 MET A O 1
ATOM 617 N N . PRO A 1 82 ? 5.249 -3.412 -17.729 1.00 88.00 82 PRO A N 1
ATOM 618 C CA . PRO A 1 82 ? 6.595 -3.931 -17.890 1.00 88.00 82 PRO A CA 1
ATOM 619 C C . PRO A 1 82 ? 7.512 -3.388 -16.790 1.00 88.00 82 PRO A C 1
ATOM 621 O O . PRO A 1 82 ? 7.514 -2.190 -16.498 1.00 88.00 82 PRO A O 1
ATOM 624 N N . VAL A 1 83 ? 8.360 -4.257 -16.241 1.00 87.25 83 VAL A N 1
ATOM 625 C CA . VAL A 1 83 ? 9.481 -3.831 -15.397 1.00 87.25 83 VAL A CA 1
ATOM 626 C C . VAL A 1 83 ? 10.538 -3.210 -16.306 1.00 87.25 83 VAL A C 1
ATOM 628 O O . VAL A 1 83 ? 11.145 -3.890 -17.137 1.00 87.25 83 VAL A O 1
ATOM 631 N N . PHE A 1 84 ? 10.725 -1.898 -16.186 1.00 85.62 84 PHE A N 1
ATOM 632 C CA . PHE A 1 84 ? 11.716 -1.172 -16.976 1.00 85.62 84 PHE A CA 1
ATOM 633 C C . PHE A 1 84 ? 13.145 -1.609 -16.622 1.00 85.62 84 PHE A C 1
ATOM 635 O O . PHE A 1 84 ? 13.387 -2.047 -15.497 1.00 85.62 84 PHE A O 1
ATOM 642 N N . PRO A 1 85 ? 14.114 -1.471 -17.547 1.00 89.31 85 PRO A N 1
ATOM 643 C CA . PRO A 1 85 ? 15.511 -1.765 -17.251 1.00 89.31 85 PRO A CA 1
ATOM 644 C C . PRO A 1 85 ? 16.009 -0.979 -16.032 1.00 89.31 85 PRO A C 1
ATOM 646 O O . PRO A 1 85 ? 15.808 0.231 -15.940 1.00 89.31 85 PRO A O 1
ATOM 649 N N . PHE A 1 86 ? 16.694 -1.668 -15.124 1.00 88.50 86 PHE A N 1
ATOM 650 C CA . PHE A 1 86 ? 17.299 -1.089 -13.927 1.00 88.50 86 PHE A CA 1
ATOM 651 C C . PHE A 1 86 ? 18.714 -1.639 -13.722 1.00 88.50 86 PHE A C 1
ATOM 653 O O . PHE A 1 86 ? 19.082 -2.686 -14.262 1.00 88.50 86 PHE A O 1
ATOM 660 N N . ASP A 1 87 ? 19.517 -0.942 -12.920 1.00 91.62 87 ASP A N 1
ATOM 661 C CA . ASP A 1 87 ? 20.843 -1.426 -12.546 1.00 91.62 87 ASP A CA 1
ATOM 662 C C . ASP A 1 87 ? 20.750 -2.526 -11.476 1.00 91.62 87 ASP A C 1
ATOM 664 O O . ASP A 1 87 ? 20.485 -2.273 -10.298 1.00 91.62 87 ASP A O 1
ATOM 668 N N . THR A 1 88 ? 21.029 -3.762 -11.890 1.00 91.06 88 THR A N 1
ATOM 669 C CA . THR A 1 88 ? 21.067 -4.952 -11.019 1.00 91.06 88 THR A CA 1
ATOM 670 C C . THR A 1 88 ? 22.106 -4.874 -9.897 1.00 91.06 88 THR A C 1
ATOM 672 O O . THR A 1 88 ? 22.033 -5.628 -8.925 1.00 91.06 88 THR A O 1
ATOM 675 N N . SER A 1 89 ? 23.088 -3.970 -9.984 1.00 94.12 89 SER A N 1
ATOM 676 C CA . SER A 1 89 ? 24.015 -3.737 -8.878 1.00 94.12 89 SER A CA 1
ATOM 677 C C . SER A 1 89 ? 23.292 -3.134 -7.665 1.00 94.12 89 SER A C 1
ATOM 679 O O . SER A 1 89 ? 23.589 -3.497 -6.524 1.00 94.12 89 SER A O 1
ATOM 681 N N . THR A 1 90 ? 22.273 -2.303 -7.909 1.00 90.75 90 THR A N 1
ATOM 682 C CA . THR A 1 90 ? 21.508 -1.606 -6.869 1.00 90.75 90 THR A CA 1
ATOM 683 C C . THR A 1 90 ? 20.581 -2.561 -6.111 1.00 90.75 90 THR A C 1
ATOM 685 O O . THR A 1 90 ? 20.454 -2.450 -4.890 1.00 90.75 90 THR A O 1
ATOM 688 N N . THR A 1 91 ? 20.028 -3.581 -6.781 1.00 89.56 91 THR A N 1
ATOM 689 C CA . THR A 1 91 ? 19.133 -4.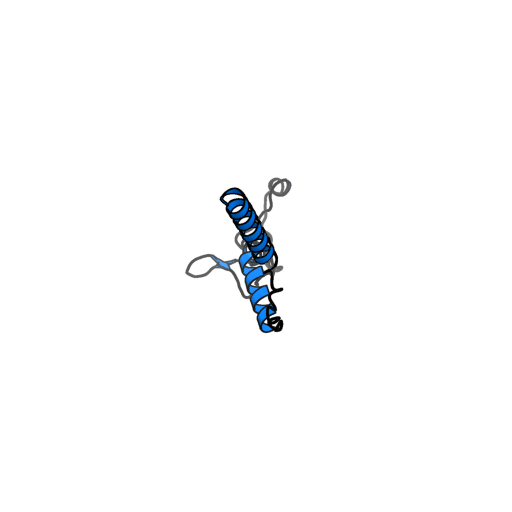575 -6.151 1.00 89.56 91 THR A CA 1
ATOM 690 C C . THR A 1 91 ? 19.823 -5.490 -5.145 1.00 89.56 91 THR A C 1
ATOM 692 O O . THR A 1 91 ? 19.154 -6.223 -4.424 1.00 89.56 91 THR A O 1
ATOM 695 N N . LYS A 1 92 ? 21.159 -5.473 -5.068 1.00 93.06 92 LYS A N 1
ATOM 696 C CA . LYS A 1 92 ? 21.897 -6.222 -4.040 1.00 93.06 92 LYS A CA 1
ATOM 697 C C . LYS A 1 92 ? 21.708 -5.638 -2.640 1.00 93.06 92 LYS A C 1
ATOM 699 O O . LYS A 1 92 ? 21.836 -6.374 -1.669 1.00 93.06 92 LYS A O 1
ATOM 704 N N . ASN A 1 93 ? 21.435 -4.334 -2.549 1.00 94.88 93 ASN A N 1
ATOM 705 C CA . ASN A 1 93 ? 21.405 -3.601 -1.282 1.00 94.88 93 ASN A CA 1
ATOM 706 C C . ASN A 1 93 ? 20.103 -2.816 -1.055 1.00 94.88 93 ASN A C 1
ATOM 708 O O . ASN A 1 93 ? 19.857 -2.384 0.067 1.00 94.88 93 ASN A O 1
ATOM 712 N N . TRP A 1 94 ? 19.284 -2.615 -2.092 1.00 90.81 94 TRP A N 1
ATOM 713 C CA . TRP A 1 94 ? 18.105 -1.751 -2.033 1.00 90.81 94 TRP A CA 1
ATOM 714 C C . TRP A 1 94 ? 16.881 -2.398 -2.674 1.00 90.81 94 TRP A C 1
ATOM 716 O O . TRP A 1 94 ? 16.989 -3.113 -3.671 1.00 90.81 94 TRP A O 1
ATOM 726 N N . VAL A 1 95 ? 15.709 -2.085 -2.119 1.00 86.12 95 VAL A N 1
ATOM 727 C CA . VAL A 1 95 ? 14.418 -2.342 -2.766 1.00 86.12 95 VAL A CA 1
ATOM 728 C C . VAL A 1 95 ? 14.156 -1.204 -3.744 1.00 86.12 95 VAL A C 1
ATOM 730 O O . VAL A 1 95 ? 14.233 -0.033 -3.370 1.00 86.12 95 VAL A O 1
ATOM 733 N N . LEU A 1 96 ? 13.879 -1.554 -4.995 1.00 84.50 96 LEU A N 1
ATOM 734 C CA . LEU A 1 96 ? 13.548 -0.596 -6.039 1.00 84.50 96 LEU A CA 1
ATOM 735 C C . LEU A 1 96 ? 12.029 -0.472 -6.152 1.00 84.50 96 LEU A C 1
ATOM 737 O O . LEU A 1 96 ? 11.302 -1.439 -5.949 1.00 84.50 96 LEU A O 1
ATOM 741 N N . PHE A 1 97 ? 11.581 0.740 -6.454 1.00 85.81 97 PHE A N 1
ATOM 742 C CA . PHE A 1 97 ? 10.207 1.034 -6.822 1.00 85.81 97 PHE A CA 1
ATOM 743 C C . PHE A 1 97 ? 10.239 1.875 -8.093 1.00 85.81 97 PHE A C 1
ATOM 745 O O . PHE A 1 97 ? 10.989 2.850 -8.190 1.00 85.81 97 PHE A O 1
ATOM 752 N N . ASN A 1 98 ? 9.424 1.513 -9.071 1.00 86.25 98 ASN A N 1
ATOM 753 C CA . ASN A 1 98 ? 9.189 2.296 -10.268 1.00 86.25 98 ASN A CA 1
ATOM 754 C C . ASN A 1 98 ? 8.241 3.471 -9.970 1.00 86.25 98 ASN A C 1
ATOM 756 O O . ASN A 1 98 ? 7.786 3.685 -8.845 1.00 86.25 98 ASN A O 1
ATOM 760 N N . MET A 1 99 ? 7.905 4.243 -11.006 1.00 85.00 99 MET A N 1
ATOM 761 C CA . MET A 1 99 ? 7.081 5.450 -10.867 1.00 85.00 99 MET A CA 1
ATOM 762 C C . MET A 1 99 ? 5.644 5.200 -10.384 1.00 85.00 99 MET A C 1
ATOM 764 O O . MET A 1 99 ? 4.991 6.136 -9.932 1.00 85.00 99 MET A O 1
ATOM 768 N N . SER A 1 100 ? 5.149 3.962 -10.454 1.00 88.62 100 SER A N 1
ATOM 769 C CA . SER A 1 100 ? 3.856 3.583 -9.875 1.00 88.62 100 SER A CA 1
ATOM 770 C C . SER A 1 100 ? 3.919 3.383 -8.356 1.00 88.62 100 SER A C 1
ATOM 772 O O . SER A 1 100 ? 2.882 3.148 -7.744 1.00 88.62 100 SER A O 1
ATOM 774 N N . GLY A 1 101 ? 5.106 3.445 -7.741 1.00 88.31 101 GLY A N 1
ATOM 775 C CA . GLY A 1 101 ? 5.302 3.137 -6.322 1.00 88.31 101 GLY A CA 1
ATOM 776 C C . GLY A 1 101 ? 5.208 1.642 -6.000 1.00 88.31 101 GLY A C 1
ATOM 777 O O . GLY A 1 101 ? 5.184 1.272 -4.831 1.00 88.31 101 GLY A O 1
ATOM 778 N N . THR A 1 102 ? 5.155 0.777 -7.021 1.00 85.19 102 THR A N 1
ATOM 779 C CA . THR A 1 102 ? 5.045 -0.682 -6.878 1.00 85.19 102 THR A CA 1
ATOM 780 C C . THR A 1 102 ? 6.030 -1.385 -7.820 1.00 85.19 102 THR A C 1
ATOM 782 O O . THR A 1 102 ? 5.917 -1.198 -9.031 1.00 85.19 102 THR A O 1
ATOM 785 N N . ALA A 1 103 ? 6.945 -2.193 -7.257 1.00 81.00 103 ALA A N 1
ATOM 786 C CA . ALA A 1 103 ? 8.056 -2.937 -7.899 1.00 81.00 103 ALA A CA 1
ATOM 787 C C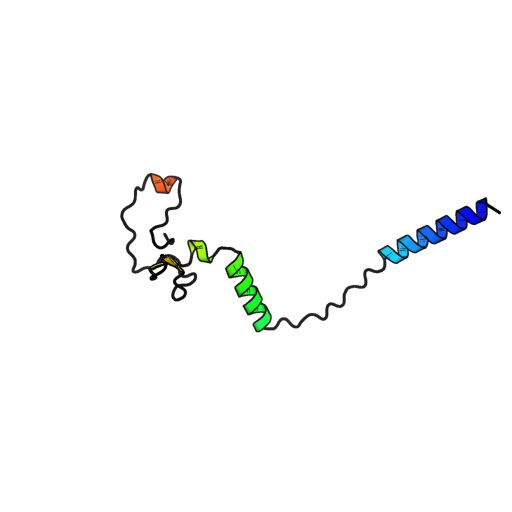 . ALA A 1 103 ? 9.135 -2.126 -8.630 1.00 81.00 103 ALA A C 1
ATOM 789 O O . ALA A 1 103 ? 8.807 -1.087 -9.235 1.00 81.00 103 ALA A O 1
#